Protein AF-A0A528CH54-F1 (afdb_monomer_lite)

Structure (mmCIF, N/CA/C/O backbone):
data_AF-A0A528CH54-F1
#
_entry.id   AF-A0A528CH54-F1
#
loop_
_atom_site.group_PDB
_atom_site.id
_atom_site.type_symbol
_atom_site.label_atom_id
_atom_site.label_alt_id
_atom_site.label_comp_id
_atom_site.label_asym_id
_atom_site.label_entity_id
_atom_site.label_seq_id
_atom_site.pdbx_PDB_ins_code
_atom_site.Cartn_x
_atom_site.Cartn_y
_atom_site.Cartn_z
_atom_site.occupancy
_atom_site.B_iso_or_equiv
_atom_site.auth_seq_id
_atom_site.auth_comp_id
_atom_site.auth_asym_id
_atom_site.auth_atom_id
_atom_site.pdbx_PDB_model_num
ATOM 1 N N . MET A 1 1 ? 29.054 -19.896 51.428 1.00 42.16 1 MET A N 1
ATOM 2 C CA . MET A 1 1 ? 29.133 -18.970 50.279 1.00 42.16 1 MET A CA 1
ATOM 3 C C . MET A 1 1 ? 27.857 -19.093 49.476 1.00 42.16 1 MET A C 1
ATOM 5 O O . MET A 1 1 ? 27.593 -20.121 48.874 1.00 42.16 1 MET A O 1
ATOM 9 N N . THR A 1 2 ? 27.045 -18.057 49.595 1.00 51.94 2 THR A N 1
ATOM 10 C CA . THR A 1 2 ? 25.802 -17.757 48.887 1.00 51.94 2 THR A CA 1
ATOM 11 C C . THR A 1 2 ? 26.059 -17.436 47.418 1.00 51.94 2 THR A C 1
ATOM 13 O O . THR A 1 2 ? 26.806 -16.500 47.156 1.00 51.94 2 THR A O 1
ATOM 16 N N . VAL A 1 3 ? 25.374 -18.103 46.486 1.00 52.94 3 VAL A N 1
ATOM 17 C CA . VAL A 1 3 ? 24.959 -17.478 45.217 1.00 52.94 3 VAL A CA 1
ATOM 18 C C . VAL A 1 3 ? 23.581 -18.031 44.858 1.00 52.94 3 VAL A C 1
ATOM 20 O O . VAL A 1 3 ? 23.448 -19.116 44.302 1.00 52.94 3 VAL A O 1
ATOM 23 N N . ALA A 1 4 ? 22.544 -17.284 45.231 1.00 56.41 4 ALA A N 1
ATOM 24 C CA . ALA A 1 4 ? 21.222 -17.433 44.650 1.00 56.41 4 ALA A CA 1
ATOM 25 C C . ALA A 1 4 ? 21.277 -16.846 43.233 1.00 56.41 4 ALA A C 1
ATOM 27 O O . ALA A 1 4 ? 21.480 -15.645 43.064 1.00 56.41 4 ALA A O 1
ATOM 28 N N . LEU A 1 5 ? 21.127 -17.693 42.216 1.00 58.25 5 LEU A N 1
ATOM 29 C CA . LEU A 1 5 ? 20.895 -17.262 40.840 1.00 58.25 5 LEU A CA 1
ATOM 30 C C . LEU A 1 5 ? 19.444 -16.783 40.741 1.00 58.25 5 LEU A C 1
ATOM 32 O O . LEU A 1 5 ? 18.543 -17.532 40.370 1.00 58.25 5 LEU A O 1
ATOM 36 N N . ALA A 1 6 ? 19.216 -15.529 41.128 1.00 59.38 6 ALA A N 1
ATOM 37 C CA . ALA A 1 6 ? 18.012 -14.805 40.762 1.00 59.38 6 ALA A CA 1
ATOM 38 C C . ALA A 1 6 ? 18.061 -14.566 39.247 1.00 59.38 6 ALA A C 1
ATOM 40 O O . ALA A 1 6 ? 18.704 -13.634 38.769 1.00 59.38 6 ALA A O 1
ATOM 41 N N . PHE A 1 7 ? 17.407 -15.444 38.486 1.00 62.06 7 PHE A N 1
ATOM 42 C CA . PHE A 1 7 ? 17.054 -15.169 37.099 1.00 62.06 7 PHE A CA 1
ATOM 43 C C . PHE A 1 7 ? 15.925 -14.135 37.135 1.00 62.06 7 PHE A C 1
ATOM 45 O O . PHE A 1 7 ? 14.741 -14.465 37.090 1.00 62.06 7 PHE A O 1
ATOM 52 N N . SER A 1 8 ? 16.301 -12.870 37.321 1.00 63.75 8 SER A N 1
ATOM 53 C CA . SER A 1 8 ? 15.429 -11.722 37.105 1.00 63.75 8 SER A CA 1
ATOM 54 C C . SER A 1 8 ? 15.060 -11.734 35.627 1.00 63.75 8 SER A C 1
ATOM 56 O O . SER A 1 8 ? 15.775 -11.168 34.803 1.00 63.75 8 SER A O 1
ATOM 58 N N . GLY A 1 9 ? 14.002 -12.466 35.273 1.00 58.75 9 GLY A N 1
ATOM 59 C CA . GLY A 1 9 ? 13.446 -12.457 33.930 1.00 58.75 9 GLY A CA 1
ATOM 60 C C . GLY A 1 9 ? 13.181 -11.008 33.559 1.00 58.75 9 GLY A C 1
ATOM 61 O O . GLY A 1 9 ? 12.323 -10.362 34.157 1.00 58.75 9 GLY A O 1
ATOM 62 N N . GLN A 1 10 ? 13.971 -10.474 32.631 1.00 64.56 10 GLN A N 1
ATOM 63 C CA . GLN A 1 10 ? 13.705 -9.174 32.045 1.00 64.56 10 GLN A CA 1
ATOM 64 C C . GLN A 1 10 ? 12.356 -9.308 31.347 1.00 64.56 10 GLN A C 1
ATOM 66 O O . GLN A 1 10 ? 12.262 -9.899 30.273 1.00 64.56 10 GLN A O 1
ATOM 71 N N . ALA A 1 11 ? 11.297 -8.831 31.998 1.00 65.81 11 ALA A N 1
ATOM 72 C CA . ALA A 1 11 ? 10.008 -8.658 31.367 1.00 65.81 11 ALA A CA 1
ATOM 73 C C . ALA A 1 11 ? 10.208 -7.613 30.267 1.00 65.81 11 ALA A C 1
ATOM 75 O O . ALA A 1 11 ? 10.194 -6.410 30.523 1.00 65.81 11 ALA A O 1
ATOM 76 N N . ILE A 1 12 ? 10.476 -8.076 29.047 1.00 69.19 12 ILE A N 1
ATOM 77 C CA . ILE A 1 12 ? 10.360 -7.241 27.861 1.00 69.19 12 ILE A CA 1
ATOM 78 C C . ILE A 1 12 ? 8.869 -6.947 27.767 1.00 69.19 12 ILE A C 1
ATOM 80 O O . ILE A 1 12 ? 8.086 -7.834 27.433 1.00 69.19 12 ILE A O 1
ATOM 84 N N . ALA A 1 13 ? 8.467 -5.741 28.165 1.00 74.00 13 ALA A N 1
ATOM 85 C CA . ALA A 1 13 ? 7.096 -5.292 28.008 1.00 74.00 13 ALA A CA 1
ATOM 86 C C . ALA A 1 13 ? 6.748 -5.388 26.517 1.00 74.00 13 ALA A C 1
ATOM 88 O O . ALA A 1 13 ? 7.266 -4.626 25.701 1.00 74.00 13 ALA A O 1
ATOM 89 N N . GLN A 1 14 ? 5.942 -6.386 26.152 1.00 80.69 14 GLN A N 1
ATOM 90 C CA . GLN A 1 14 ? 5.454 -6.523 24.789 1.00 80.69 14 GLN A CA 1
ATOM 91 C C . GLN A 1 14 ? 4.392 -5.455 24.565 1.00 80.69 14 GLN A C 1
ATOM 93 O O . GLN A 1 14 ? 3.526 -5.251 25.415 1.00 80.69 14 GLN A O 1
ATOM 98 N N . VAL A 1 15 ? 4.471 -4.765 23.431 1.00 84.62 15 VAL A N 1
ATOM 99 C CA . VAL A 1 15 ? 3.446 -3.803 23.030 1.00 84.62 15 VAL A CA 1
ATOM 100 C C . VAL A 1 15 ? 2.129 -4.564 22.880 1.00 84.62 15 VAL A C 1
ATOM 102 O O . VAL A 1 15 ? 2.012 -5.438 22.024 1.00 84.62 15 VAL A O 1
ATOM 105 N N . THR A 1 16 ? 1.162 -4.270 23.748 1.00 84.88 16 THR A N 1
ATOM 106 C CA . THR A 1 16 ? -0.166 -4.900 23.730 1.00 84.88 16 THR A CA 1
ATOM 107 C C . THR A 1 16 ? -1.126 -4.187 22.784 1.00 84.88 16 THR A C 1
ATOM 109 O O . THR A 1 16 ? -2.083 -4.795 22.316 1.00 84.88 16 THR A O 1
ATOM 112 N N . GLU A 1 17 ? -0.877 -2.906 22.504 1.00 84.38 17 GLU A N 1
ATOM 113 C CA . GLU A 1 17 ? -1.698 -2.064 21.636 1.00 84.38 17 GLU A CA 1
ATOM 114 C C . GLU A 1 17 ? -0.853 -0.993 20.931 1.00 84.38 17 GLU A C 1
ATOM 116 O O . GLU A 1 17 ? 0.095 -0.462 21.505 1.00 84.38 17 GLU A O 1
ATOM 121 N N . LEU A 1 18 ? -1.203 -0.676 19.680 1.00 80.06 18 LEU A N 1
ATOM 122 C CA . LEU A 1 18 ? -0.510 0.325 18.852 1.00 80.06 18 LEU A CA 1
ATOM 123 C C . LEU A 1 18 ? -1.099 1.742 18.993 1.00 80.06 18 LEU A C 1
ATOM 125 O O . LEU A 1 18 ? -0.485 2.709 18.554 1.00 80.06 18 LEU A O 1
ATOM 129 N N . GLY A 1 19 ? -2.273 1.882 19.616 1.00 83.12 19 GLY A N 1
ATOM 130 C CA . GLY A 1 19 ? -3.001 3.149 19.688 1.00 83.12 19 GLY A CA 1
ATOM 131 C C . GLY A 1 19 ? -3.741 3.493 18.390 1.00 83.12 19 GLY A C 1
ATOM 132 O O . GLY A 1 19 ? -4.032 2.623 17.571 1.00 83.12 19 GLY A O 1
ATOM 133 N N . LYS A 1 20 ? -4.108 4.769 18.223 1.00 85.25 20 LYS A N 1
ATOM 134 C CA . LYS A 1 20 ? -4.800 5.249 17.015 1.00 85.25 20 LYS A CA 1
ATOM 135 C C . LYS A 1 20 ? -3.810 5.419 15.864 1.00 85.25 20 LYS A C 1
ATOM 137 O O . LYS A 1 20 ? -2.753 6.007 16.062 1.00 85.25 20 LYS A O 1
ATOM 142 N N . GLY A 1 21 ? -4.195 4.957 14.676 1.00 84.31 21 GLY A N 1
ATOM 143 C CA . GLY A 1 21 ? -3.424 5.157 13.452 1.00 84.31 21 GLY A CA 1
ATOM 144 C C . GLY A 1 21 ? -3.396 6.615 12.983 1.00 84.31 21 GLY A C 1
ATOM 145 O O . GLY A 1 21 ? -4.214 7.440 13.396 1.00 84.31 21 GLY A O 1
ATOM 146 N N . GLU A 1 22 ? -2.456 6.909 12.087 1.00 91.50 22 GLU A N 1
ATOM 147 C CA . GLU A 1 22 ? -2.201 8.253 11.545 1.00 91.50 22 GLU A CA 1
ATOM 148 C C . GLU A 1 22 ? -3.179 8.656 10.422 1.00 91.50 22 GLU A C 1
ATOM 150 O O . GLU A 1 22 ? -3.190 9.803 9.988 1.00 91.50 22 GLU A O 1
ATOM 155 N N . GLY A 1 23 ? -4.051 7.736 9.990 1.00 93.12 23 GLY A N 1
ATOM 156 C CA . GLY A 1 23 ? -5.146 7.991 9.047 1.00 93.12 23 GLY A CA 1
ATOM 157 C C . GLY A 1 23 ? -4.825 7.659 7.590 1.00 93.12 23 GLY A C 1
ATOM 158 O O . GLY A 1 23 ? -5.742 7.394 6.813 1.00 93.12 23 GLY A O 1
ATOM 159 N N . GLU A 1 24 ? -3.550 7.569 7.222 1.00 95.31 24 GLU A N 1
ATOM 160 C CA . GLU A 1 24 ? -3.129 7.102 5.901 1.00 95.31 24 GLU A CA 1
ATOM 161 C C . GLU A 1 24 ? -1.719 6.504 5.900 1.00 95.31 24 GLU A C 1
ATOM 163 O O . GLU A 1 24 ? -0.929 6.722 6.815 1.00 95.31 24 GLU A O 1
ATOM 168 N N . VAL A 1 25 ? -1.414 5.736 4.855 1.00 94.62 25 VAL A N 1
ATOM 169 C CA . VAL A 1 25 ? -0.086 5.197 4.565 1.00 94.62 25 VAL A CA 1
ATOM 170 C C . VAL A 1 25 ? 0.184 5.283 3.065 1.00 94.62 25 VAL A C 1
ATOM 172 O O . VAL A 1 25 ? -0.647 4.897 2.243 1.00 94.62 25 VAL A O 1
ATOM 175 N N . ASN A 1 26 ? 1.361 5.790 2.704 1.00 94.88 26 ASN A N 1
ATOM 176 C CA . ASN A 1 26 ? 1.833 5.862 1.324 1.00 94.88 26 ASN A CA 1
ATOM 177 C C . ASN A 1 26 ? 2.873 4.759 1.102 1.00 94.88 26 ASN A C 1
ATOM 179 O O . ASN A 1 26 ? 3.854 4.680 1.839 1.00 94.88 26 ASN A O 1
ATOM 183 N N . ILE A 1 27 ? 2.653 3.896 0.110 1.00 94.25 27 ILE A N 1
ATOM 184 C CA . ILE A 1 27 ? 3.478 2.709 -0.137 1.00 94.25 27 ILE A CA 1
ATOM 185 C C . ILE A 1 27 ? 4.027 2.755 -1.559 1.00 94.25 27 ILE A C 1
ATOM 187 O O . ILE A 1 27 ? 3.265 2.833 -2.523 1.00 94.25 27 ILE A O 1
ATOM 191 N N . VAL A 1 28 ? 5.348 2.641 -1.696 1.00 94.62 28 VAL A N 1
ATOM 192 C CA . VAL A 1 28 ? 5.991 2.342 -2.979 1.00 94.62 28 VAL A CA 1
ATOM 193 C C . VAL A 1 28 ? 6.096 0.828 -3.119 1.00 94.62 28 VAL A C 1
ATOM 195 O O . VAL A 1 28 ? 6.649 0.164 -2.242 1.00 94.62 28 VAL A O 1
ATOM 198 N N . ALA A 1 29 ? 5.544 0.267 -4.191 1.00 94.38 29 ALA A N 1
ATOM 199 C CA . ALA A 1 29 ? 5.477 -1.181 -4.363 1.00 94.38 29 ALA A CA 1
ATOM 200 C C . ALA A 1 29 ? 5.661 -1.617 -5.816 1.00 94.38 29 ALA A C 1
ATOM 202 O O . ALA A 1 29 ? 5.431 -0.859 -6.758 1.00 94.38 29 ALA A O 1
ATOM 203 N N . TRP A 1 30 ? 6.056 -2.874 -5.988 1.00 93.56 30 TRP A N 1
ATOM 204 C CA . TRP A 1 30 ? 6.059 -3.533 -7.288 1.00 93.56 30 TRP A CA 1
ATOM 205 C C . TRP A 1 30 ? 4.619 -3.838 -7.732 1.00 93.56 30 TRP A C 1
ATOM 207 O O . TRP A 1 30 ? 3.734 -3.996 -6.879 1.00 93.56 30 TRP A O 1
ATOM 217 N N . PRO A 1 31 ? 4.358 -3.973 -9.044 1.00 91.94 31 PRO A N 1
ATOM 218 C CA . PRO A 1 31 ? 3.064 -4.442 -9.529 1.00 91.94 31 PRO A CA 1
ATOM 219 C C . PRO A 1 31 ? 2.685 -5.786 -8.888 1.00 91.94 31 PRO A C 1
ATOM 221 O O . PRO A 1 31 ? 3.514 -6.692 -8.808 1.00 91.94 31 PRO A O 1
ATOM 224 N N . GLY A 1 32 ? 1.440 -5.923 -8.431 1.00 90.56 32 GLY A N 1
ATOM 225 C CA . GLY A 1 32 ? 0.930 -7.171 -7.853 1.00 90.56 32 GLY A CA 1
ATOM 226 C C . GLY A 1 32 ? 1.183 -7.370 -6.353 1.00 90.56 32 GLY A C 1
ATOM 227 O O . GLY A 1 32 ? 0.716 -8.349 -5.780 1.00 90.56 32 GLY A O 1
ATOM 228 N N . TYR A 1 33 ? 1.940 -6.483 -5.696 1.00 91.19 33 TYR A N 1
ATOM 229 C CA . TYR A 1 33 ? 2.228 -6.618 -4.259 1.00 91.19 33 TYR A CA 1
ATOM 230 C C . TYR A 1 33 ? 1.088 -6.099 -3.385 1.00 91.19 33 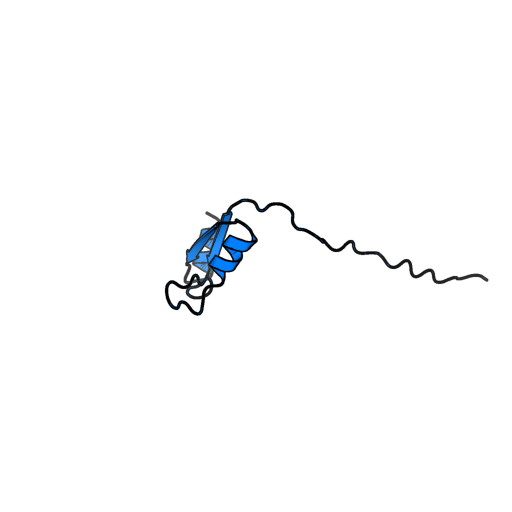TYR A C 1
ATOM 232 O O . TYR A 1 33 ? 0.827 -6.644 -2.312 1.00 91.19 33 TYR A O 1
ATOM 240 N N . ILE A 1 34 ? 0.427 -5.032 -3.835 1.00 93.75 34 ILE A N 1
ATOM 241 C CA . ILE A 1 34 ? -0.663 -4.392 -3.111 1.00 93.75 34 ILE A CA 1
ATOM 242 C C . ILE A 1 34 ? -1.961 -4.628 -3.867 1.00 93.75 34 ILE A C 1
ATOM 244 O O . ILE A 1 34 ? -2.177 -4.048 -4.928 1.00 93.75 34 ILE A O 1
ATOM 248 N N . GLU A 1 35 ? -2.812 -5.485 -3.309 1.00 93.06 35 GLU A N 1
ATOM 249 C CA . GLU A 1 35 ? -4.024 -5.966 -3.965 1.00 93.06 35 GLU A CA 1
ATOM 250 C C . GLU A 1 35 ? -5.260 -5.588 -3.153 1.00 93.06 35 GLU A C 1
ATOM 252 O O . GLU A 1 35 ? -5.351 -5.846 -1.946 1.00 93.06 35 GLU A O 1
ATOM 257 N N . ARG A 1 36 ? -6.212 -4.963 -3.849 1.00 93.62 36 ARG A N 1
ATOM 258 C CA . ARG A 1 36 ? -7.462 -4.444 -3.279 1.00 93.62 36 ARG A CA 1
ATOM 259 C C . ARG A 1 36 ? -8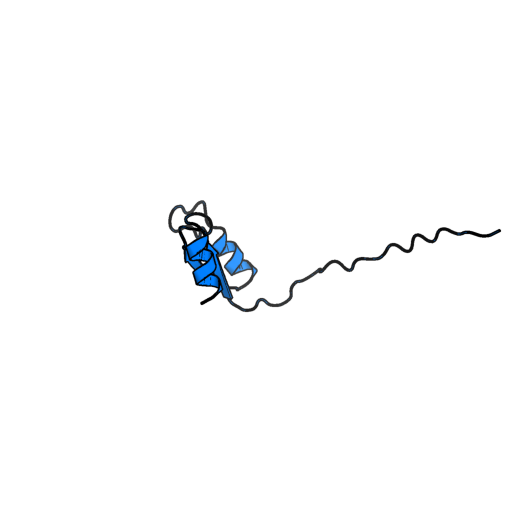.717 -4.944 -3.994 1.00 93.62 36 ARG A C 1
ATOM 261 O O . ARG A 1 36 ? -9.740 -4.270 -4.031 1.00 93.62 36 ARG A O 1
ATOM 268 N N . GLY A 1 37 ? -8.614 -6.101 -4.644 1.00 91.25 37 GLY A N 1
ATOM 269 C CA . GLY A 1 37 ? -9.734 -6.720 -5.345 1.00 91.25 37 GLY A CA 1
ATOM 270 C C . GLY A 1 37 ? -10.078 -6.120 -6.712 1.00 91.25 37 GLY A C 1
ATOM 271 O O . GLY A 1 37 ? -11.100 -6.496 -7.286 1.00 91.25 37 GLY A O 1
ATOM 272 N N . GLU A 1 38 ? -9.267 -5.192 -7.235 1.00 88.50 38 GLU A N 1
ATOM 273 C CA . GLU A 1 38 ? -9.497 -4.552 -8.542 1.00 88.50 38 GLU A CA 1
ATOM 274 C C . GLU A 1 38 ? -9.190 -5.500 -9.709 1.00 88.50 38 GLU A C 1
ATOM 276 O O . GLU A 1 38 ? -9.960 -5.559 -10.668 1.00 88.50 38 GLU A O 1
ATOM 281 N N . THR A 1 39 ? -8.105 -6.276 -9.607 1.00 88.75 39 THR A N 1
ATOM 282 C CA . THR A 1 39 ? -7.725 -7.284 -10.611 1.00 88.75 39 THR A CA 1
ATOM 283 C C . THR A 1 39 ? -8.461 -8.605 -10.382 1.00 88.75 39 THR A C 1
ATOM 285 O O . THR A 1 39 ? -9.028 -9.175 -11.313 1.00 88.75 39 THR A O 1
ATOM 288 N N . ASP A 1 40 ? -8.483 -9.080 -9.134 1.00 90.31 40 ASP A N 1
ATOM 289 C CA . ASP A 1 40 ? -9.199 -10.282 -8.712 1.00 90.31 40 ASP A CA 1
ATOM 290 C C . ASP A 1 40 ? -9.741 -10.092 -7.292 1.00 90.31 40 ASP A C 1
ATOM 292 O O . ASP A 1 40 ? -8.991 -9.858 -6.348 1.00 90.31 40 ASP A O 1
ATOM 296 N N . LYS A 1 41 ? -11.058 -10.242 -7.131 1.00 90.69 41 LYS A N 1
ATOM 297 C CA . LYS A 1 41 ? -11.754 -10.066 -5.851 1.00 90.69 41 LYS A CA 1
ATOM 298 C C . LYS A 1 41 ? -11.319 -11.049 -4.767 1.00 90.69 41 LYS A C 1
ATOM 300 O O . LYS A 1 41 ? -11.567 -10.768 -3.598 1.00 90.69 41 LYS A O 1
ATOM 305 N N . SER A 1 42 ? -10.719 -12.195 -5.110 1.00 93.19 42 SER A N 1
ATOM 306 C CA . SER A 1 42 ? -10.167 -13.093 -4.087 1.00 93.19 42 SER A CA 1
ATOM 307 C C . SER A 1 42 ? -8.874 -12.569 -3.461 1.00 93.19 42 SER A C 1
ATOM 309 O O . SER A 1 42 ? -8.463 -13.077 -2.420 1.00 93.19 42 SER A O 1
ATOM 311 N N . TYR A 1 43 ? -8.252 -11.553 -4.063 1.00 92.44 43 TYR A N 1
ATOM 312 C CA . TYR A 1 43 ? -7.027 -10.923 -3.588 1.00 92.44 43 TYR A CA 1
ATOM 313 C C . TYR A 1 43 ? -7.327 -9.473 -3.194 1.00 92.44 43 TYR A C 1
ATOM 315 O O . TYR A 1 43 ? -7.142 -8.529 -3.955 1.00 92.44 43 TYR A O 1
ATOM 323 N N . ASP A 1 44 ? -7.838 -9.309 -1.977 1.00 94.75 44 ASP A N 1
ATOM 324 C CA . ASP A 1 44 ? -8.132 -8.008 -1.376 1.00 94.75 44 ASP A CA 1
ATOM 325 C C . ASP A 1 44 ? -7.737 -8.008 0.103 1.00 94.75 44 ASP A C 1
ATOM 327 O O . ASP A 1 44 ? -8.532 -8.302 0.999 1.00 94.75 44 ASP A O 1
ATOM 331 N N . TRP A 1 45 ? -6.469 -7.704 0.360 1.00 94.44 45 TRP A N 1
ATOM 332 C CA . TRP A 1 45 ? -5.973 -7.566 1.726 1.00 94.44 45 TRP A CA 1
ATOM 333 C C . TRP A 1 45 ? -5.999 -6.106 2.191 1.00 94.44 45 TRP A C 1
ATOM 335 O O . TRP A 1 45 ? -6.121 -5.849 3.391 1.00 94.44 45 TRP A O 1
ATOM 345 N N . VAL A 1 46 ? -5.941 -5.152 1.253 1.00 95.69 46 VAL A N 1
ATOM 346 C CA . VAL A 1 46 ? -5.962 -3.712 1.545 1.00 95.69 46 VAL A CA 1
ATOM 347 C C . VAL A 1 46 ? -7.265 -3.313 2.219 1.00 95.69 46 VAL A C 1
ATOM 349 O O . VAL A 1 46 ? -7.220 -2.649 3.248 1.00 95.69 46 VAL A O 1
ATOM 352 N N . THR A 1 47 ? -8.420 -3.760 1.718 1.00 95.00 47 THR A N 1
ATOM 353 C CA . THR A 1 47 ? -9.712 -3.375 2.306 1.00 95.00 47 THR A CA 1
ATOM 354 C C . THR A 1 47 ? -9.837 -3.834 3.757 1.00 95.00 47 THR A C 1
ATOM 356 O O . THR A 1 47 ? -10.375 -3.113 4.598 1.00 95.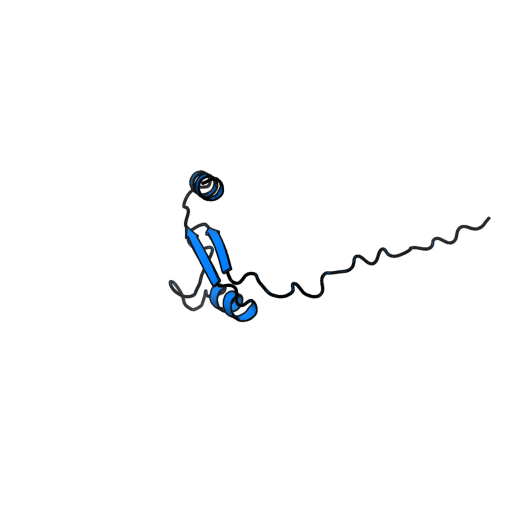00 47 THR A O 1
ATOM 359 N N . SER A 1 48 ? -9.316 -5.023 4.076 1.00 93.50 48 SER A N 1
ATOM 360 C CA . SER A 1 48 ? -9.305 -5.527 5.454 1.00 93.50 48 SER A CA 1
ATOM 361 C C . SER A 1 48 ? -8.404 -4.668 6.345 1.00 93.50 48 SER A C 1
ATOM 363 O O . SER A 1 48 ? -8.819 -4.266 7.429 1.00 93.50 48 SER A O 1
ATOM 365 N N . PHE A 1 49 ? -7.216 -4.300 5.857 1.00 94.00 49 PHE A N 1
ATOM 366 C CA . PHE A 1 49 ? -6.309 -3.402 6.570 1.00 94.00 49 PHE A CA 1
ATOM 367 C C . PHE A 1 49 ? -6.929 -2.018 6.820 1.00 94.00 49 PHE A C 1
ATOM 369 O O . PHE A 1 49 ? -6.901 -1.533 7.952 1.00 94.00 49 PHE A O 1
ATOM 376 N N . GLU A 1 50 ? -7.520 -1.389 5.799 1.00 94.50 50 GLU A N 1
ATOM 377 C CA . GLU A 1 50 ? -8.160 -0.072 5.928 1.00 94.50 50 GLU A CA 1
ATOM 378 C C . GLU A 1 50 ? -9.329 -0.119 6.923 1.00 94.50 50 GLU A C 1
ATOM 380 O O . GLU A 1 50 ? -9.515 0.807 7.710 1.00 94.50 50 GLU A O 1
ATOM 385 N N . LYS A 1 51 ? -10.095 -1.216 6.936 1.00 93.00 51 LYS A N 1
ATOM 386 C CA . LYS A 1 51 ? -11.206 -1.413 7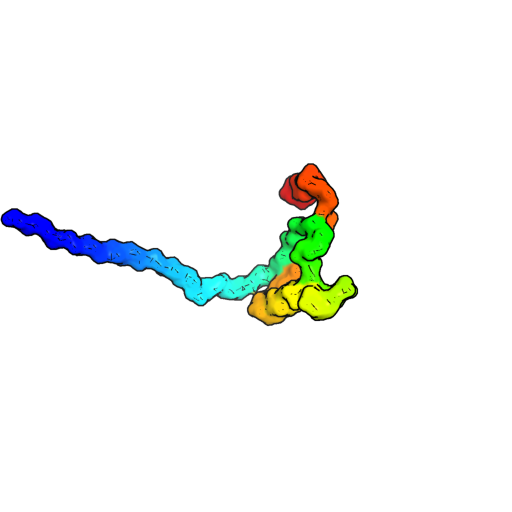.872 1.00 93.00 51 LYS A CA 1
ATOM 387 C C . LYS A 1 51 ? -10.736 -1.571 9.319 1.00 93.00 51 LYS A C 1
ATOM 389 O O . LYS A 1 51 ? -11.352 -0.995 10.214 1.00 93.00 51 LYS A O 1
ATOM 394 N N . ASP A 1 52 ? -9.684 -2.351 9.542 1.00 91.38 52 ASP A N 1
ATOM 395 C CA . ASP A 1 52 ? -9.202 -2.666 10.889 1.00 91.38 52 ASP A CA 1
ATOM 396 C C . ASP A 1 52 ? -8.415 -1.501 11.504 1.00 91.38 52 ASP A C 1
ATOM 398 O O . ASP A 1 52 ? -8.456 -1.289 12.716 1.00 91.38 52 ASP A O 1
ATOM 402 N N . THR A 1 53 ? -7.718 -0.723 10.673 1.00 91.56 53 THR A N 1
ATOM 403 C CA . THR A 1 53 ? -6.839 0.364 11.133 1.00 91.56 53 THR A CA 1
ATOM 404 C C . THR A 1 53 ? -7.442 1.758 10.971 1.00 91.56 53 THR A C 1
ATOM 406 O O . THR A 1 53 ? -7.038 2.685 11.672 1.00 91.56 53 THR A O 1
ATOM 409 N N . GLY A 1 54 ? -8.388 1.934 10.045 1.00 91.50 54 GLY A N 1
ATOM 410 C CA . GLY A 1 54 ? -8.848 3.248 9.596 1.00 91.50 54 GLY A CA 1
ATOM 411 C C . GLY A 1 54 ? -7.813 4.017 8.766 1.00 91.50 54 GLY A C 1
ATOM 412 O O . GLY A 1 54 ? -8.059 5.175 8.431 1.00 91.50 54 GLY A O 1
ATOM 413 N N . CYS A 1 55 ? -6.665 3.410 8.446 1.00 94.12 55 CYS A N 1
ATOM 414 C CA . CYS A 1 55 ? -5.612 4.035 7.656 1.00 94.12 55 CYS A CA 1
ATOM 415 C C . CYS A 1 55 ? -5.852 3.787 6.173 1.00 94.12 55 CYS A C 1
ATOM 417 O O . CYS A 1 55 ? -5.789 2.645 5.725 1.00 94.12 55 CYS A O 1
ATOM 419 N N . LYS A 1 56 ? -6.062 4.855 5.405 1.00 94.81 56 LYS A N 1
ATOM 420 C CA . LYS A 1 56 ? -6.178 4.785 3.947 1.00 94.81 56 LYS A CA 1
ATOM 421 C C . LYS A 1 56 ? -4.844 4.391 3.305 1.00 94.81 56 LYS A C 1
ATOM 423 O O . LYS A 1 56 ? -3.817 4.995 3.601 1.00 94.81 56 LYS A O 1
ATOM 428 N N . VAL A 1 57 ? -4.860 3.437 2.382 1.00 95.88 57 VAL A N 1
ATOM 429 C CA . VAL A 1 57 ? -3.670 2.982 1.656 1.00 95.88 57 VAL A CA 1
ATOM 430 C C . VAL A 1 57 ? -3.571 3.700 0.309 1.00 95.88 57 VAL A C 1
ATOM 432 O O . VAL A 1 57 ? -4.444 3.577 -0.549 1.00 95.88 57 VAL A O 1
ATOM 435 N N . ASN A 1 58 ? -2.475 4.426 0.099 1.00 94.75 58 ASN A N 1
ATOM 436 C CA . ASN A 1 58 ? -2.123 5.047 -1.177 1.00 94.75 58 ASN A CA 1
ATOM 437 C C . ASN A 1 58 ? -0.901 4.325 -1.765 1.00 94.75 58 ASN A C 1
ATOM 439 O O . ASN A 1 58 ? 0.080 4.089 -1.059 1.00 94.75 58 ASN A O 1
ATOM 443 N N . ILE A 1 59 ? -0.936 3.978 -3.053 1.00 92.62 59 ILE A N 1
ATOM 444 C CA . ILE A 1 59 ? 0.089 3.129 -3.679 1.00 92.62 59 ILE A CA 1
ATOM 445 C C . ILE A 1 59 ? 0.744 3.870 -4.837 1.00 92.62 59 ILE A C 1
ATOM 447 O O . ILE A 1 59 ? 0.063 4.399 -5.718 1.00 92.62 59 ILE A O 1
ATOM 451 N N . LYS A 1 60 ? 2.075 3.859 -4.860 1.00 93.31 60 LYS A N 1
ATOM 452 C CA . LYS A 1 60 ? 2.889 4.293 -5.990 1.00 93.31 60 LYS A CA 1
ATOM 453 C C . LYS A 1 60 ? 3.628 3.087 -6.556 1.00 93.31 60 LYS A C 1
ATOM 455 O O . LYS A 1 60 ? 4.532 2.544 -5.926 1.00 93.31 60 LYS A O 1
ATOM 460 N N . THR A 1 61 ? 3.239 2.664 -7.749 1.00 91.75 61 THR A N 1
ATOM 461 C CA . THR A 1 61 ? 3.880 1.524 -8.406 1.00 91.75 61 THR A CA 1
ATOM 462 C C . THR A 1 61 ? 5.204 1.937 -9.046 1.00 91.75 61 THR A C 1
ATOM 464 O O . THR A 1 61 ? 5.248 2.944 -9.753 1.00 91.75 61 THR A O 1
ATOM 467 N N . ALA A 1 62 ? 6.254 1.147 -8.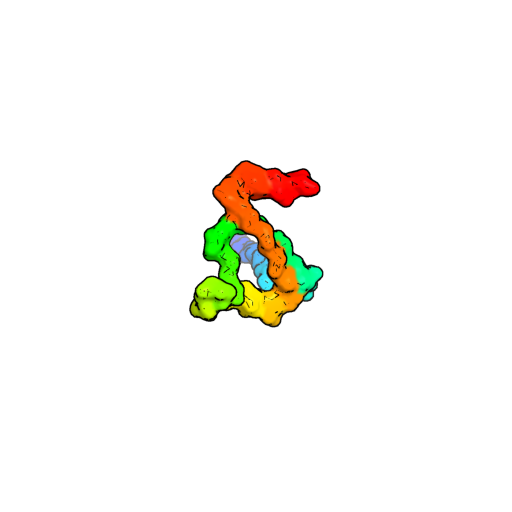827 1.00 91.81 62 ALA A N 1
ATOM 468 C CA . ALA A 1 62 ? 7.562 1.290 -9.468 1.00 91.81 62 ALA A CA 1
ATOM 469 C C . ALA A 1 62 ? 8.023 -0.057 -10.044 1.00 91.81 62 ALA A C 1
ATOM 471 O O . ALA A 1 62 ? 7.747 -1.114 -9.473 1.00 91.81 62 ALA A O 1
ATOM 472 N N . ASN A 1 63 ? 8.712 -0.017 -11.185 1.00 92.75 63 ASN A N 1
ATOM 473 C CA . ASN A 1 63 ? 9.105 -1.198 -11.959 1.00 92.75 63 ASN A CA 1
ATOM 474 C C . ASN A 1 63 ? 10.593 -1.536 -11.838 1.00 92.75 63 ASN A C 1
ATOM 476 O O . ASN A 1 63 ? 11.028 -2.549 -12.386 1.00 92.75 63 ASN A O 1
ATOM 480 N N . THR A 1 64 ? 11.385 -0.698 -11.166 1.00 92.50 64 THR A N 1
ATOM 481 C CA . THR A 1 64 ? 12.803 -0.952 -10.892 1.00 92.50 64 THR A CA 1
ATOM 482 C C . THR A 1 64 ? 13.186 -0.459 -9.502 1.00 92.50 64 THR A C 1
ATOM 484 O O . THR A 1 64 ? 12.550 0.435 -8.942 1.00 92.50 64 THR A O 1
ATOM 487 N N . SER A 1 65 ? 14.261 -1.017 -8.947 1.00 91.38 65 SER A N 1
ATOM 488 C CA . SER A 1 65 ? 14.787 -0.569 -7.656 1.00 91.38 65 SER A CA 1
ATOM 489 C C . SER A 1 65 ? 15.265 0.884 -7.709 1.00 91.38 65 SER A C 1
ATOM 491 O O . SER A 1 65 ? 15.080 1.612 -6.740 1.00 91.38 65 SER A O 1
ATOM 493 N N . ASP A 1 66 ? 15.830 1.324 -8.838 1.00 91.88 66 ASP A N 1
ATOM 494 C CA . ASP A 1 66 ? 16.281 2.708 -9.019 1.00 91.88 66 ASP A CA 1
ATOM 495 C C . ASP A 1 66 ? 15.101 3.693 -8.989 1.00 91.88 66 ASP A C 1
ATOM 497 O O . ASP A 1 66 ? 15.183 4.732 -8.335 1.00 91.88 66 ASP A O 1
ATOM 501 N N . GLU A 1 67 ? 13.969 3.338 -9.613 1.00 90.94 67 GLU A N 1
ATOM 502 C CA . GLU A 1 67 ? 12.724 4.117 -9.520 1.00 90.94 67 GLU A CA 1
ATOM 503 C C . GLU A 1 67 ? 12.211 4.201 -8.077 1.00 90.94 67 GLU A C 1
ATOM 505 O O . GLU A 1 67 ? 11.788 5.268 -7.636 1.00 90.94 67 GLU A O 1
ATOM 510 N N . MET A 1 68 ? 12.270 3.100 -7.318 1.00 92.50 68 MET A N 1
ATOM 511 C CA . MET A 1 68 ? 11.878 3.114 -5.903 1.00 92.50 68 MET A CA 1
ATOM 512 C C . MET A 1 68 ? 12.771 4.033 -5.073 1.00 92.50 68 MET A C 1
ATOM 514 O O . MET A 1 68 ? 12.272 4.764 -4.223 1.00 92.50 68 MET A O 1
ATOM 518 N N . VAL A 1 69 ? 14.083 4.020 -5.327 1.00 92.50 69 VAL A N 1
ATOM 519 C CA . VAL A 1 69 ? 15.033 4.906 -4.646 1.00 92.50 69 VAL A CA 1
ATOM 520 C C . VAL A 1 69 ? 14.749 6.367 -4.984 1.00 92.50 69 VAL A C 1
ATOM 522 O O . VAL A 1 69 ? 14.773 7.196 -4.078 1.00 92.50 69 VAL A O 1
ATOM 525 N N . ALA A 1 70 ? 14.447 6.695 -6.242 1.00 91.81 70 ALA A N 1
ATOM 526 C CA . ALA A 1 70 ? 14.076 8.057 -6.623 1.00 91.81 70 ALA A CA 1
ATOM 527 C C . ALA A 1 70 ? 12.815 8.524 -5.876 1.00 91.81 70 ALA A C 1
ATOM 529 O O . ALA A 1 70 ? 12.849 9.547 -5.202 1.00 91.81 70 ALA A O 1
ATOM 530 N N . LEU A 1 71 ? 11.751 7.714 -5.873 1.00 90.69 71 LEU A N 1
ATOM 531 C CA . LEU A 1 71 ? 10.485 8.033 -5.196 1.00 90.69 71 LEU A CA 1
ATOM 532 C C . LEU A 1 71 ? 10.598 8.209 -3.675 1.00 90.69 71 LEU A C 1
ATOM 534 O O . LEU A 1 71 ? 9.720 8.816 -3.072 1.00 90.69 71 LEU A O 1
ATOM 538 N N . MET A 1 72 ? 11.630 7.639 -3.054 1.00 91.19 72 MET A N 1
ATOM 539 C CA . MET A 1 72 ? 11.871 7.755 -1.613 1.00 91.19 72 MET A CA 1
ATOM 540 C C . MET A 1 72 ? 12.751 8.953 -1.235 1.00 91.19 72 MET A C 1
ATOM 542 O O . MET A 1 72 ? 12.807 9.300 -0.057 1.00 91.19 72 MET A O 1
ATOM 546 N N . ASN A 1 73 ? 13.479 9.535 -2.193 1.00 88.12 73 ASN A N 1
ATOM 547 C CA . ASN A 1 73 ? 14.420 10.635 -1.952 1.00 88.12 73 ASN A CA 1
ATOM 548 C C . ASN A 1 73 ? 13.956 11.984 -2.527 1.00 88.12 73 ASN A C 1
ATOM 550 O O . ASN A 1 73 ? 14.551 13.007 -2.185 1.00 88.12 73 ASN A O 1
ATOM 554 N N . GLU A 1 74 ? 12.954 11.980 -3.405 1.00 65.44 74 GLU A N 1
ATOM 555 C CA . GLU A 1 74 ? 12.253 13.176 -3.895 1.00 65.44 74 GLU A CA 1
ATOM 556 C C . GLU A 1 74 ? 11.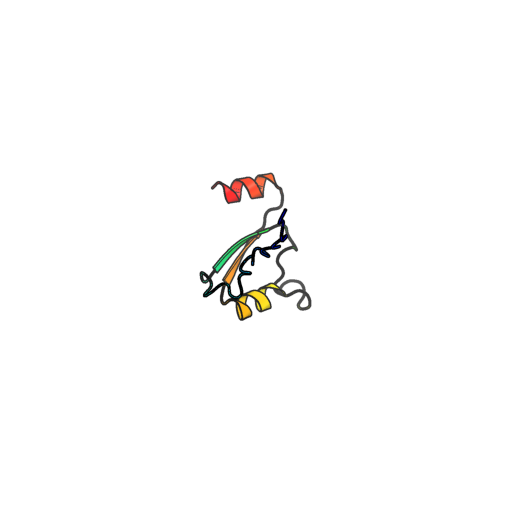162 13.637 -2.919 1.00 65.44 74 GLU A C 1
ATOM 558 O O . GLU A 1 74 ? 11.030 14.872 -2.746 1.00 65.44 74 GLU A O 1
#

Radius of gyration: 21.16 Å; chains: 1; bounding box: 41×32×62 Å

pLDDT: mean 85.57, std 13.06, range [42.16, 95.88]

Foldseek 3Di:
DDDDPPPPPPPPPDPPDPPADPQEDEDEDEPPPADCCPVHVVDRPQVVVCVVRVYHYHYDHDHDPVRVVVVVPD

Secondary structure (DSSP, 8-state):
-------------------S--SEEEEEE-TTSS-BSSS-TT-B-HHHHHHHH-PEEEEEE-SSHHHHHHHHH-

Sequence (74 aa):
MTVALAFSGQAIAQVTELGKGEGEVNIVAWPGYIERGETDKSYDWVTSFEKDTGCKVNIKTANTSDEMVALMNE